Protein AF-A0A392T1E4-F1 (afdb_monomer_lite)

Structure (mmCIF, N/CA/C/O backbone):
data_AF-A0A392T1E4-F1
#
_entry.id   AF-A0A392T1E4-F1
#
loop_
_atom_site.group_PDB
_atom_site.id
_atom_site.type_symbol
_atom_site.label_atom_id
_atom_site.label_alt_id
_atom_site.label_comp_id
_atom_site.label_asym_id
_atom_site.label_entity_id
_atom_site.label_seq_id
_atom_site.pdbx_PDB_ins_code
_atom_site.Cartn_x
_atom_site.Cartn_y
_atom_site.Cartn_z
_atom_site.occupancy
_atom_site.B_iso_or_equiv
_atom_site.auth_seq_id
_atom_site.auth_comp_id
_atom_site.auth_asym_id
_atom_site.auth_atom_id
_atom_site.pdbx_PDB_model_num
ATOM 1 N N . MET A 1 1 ? 8.448 -4.005 -10.873 1.00 94.06 1 MET A N 1
ATOM 2 C CA . MET A 1 1 ? 9.403 -3.457 -9.879 1.00 94.06 1 MET A CA 1
ATOM 3 C C . MET A 1 1 ? 8.723 -3.458 -8.523 1.00 94.06 1 MET A C 1
ATOM 5 O O . MET A 1 1 ? 7.529 -3.194 -8.480 1.00 94.06 1 MET A O 1
ATOM 9 N N . ILE A 1 2 ? 9.452 -3.768 -7.449 1.00 96.56 2 ILE A N 1
ATOM 10 C CA . ILE A 1 2 ? 8.936 -3.706 -6.076 1.00 96.56 2 ILE A CA 1
ATOM 11 C C . ILE A 1 2 ? 9.600 -2.520 -5.379 1.00 96.56 2 ILE A C 1
ATOM 13 O O . ILE A 1 2 ? 10.826 -2.418 -5.384 1.00 96.56 2 ILE A O 1
ATOM 17 N N . TYR A 1 3 ? 8.793 -1.627 -4.816 1.00 96.75 3 TYR A N 1
ATOM 18 C CA . TYR A 1 3 ? 9.241 -0.584 -3.903 1.00 96.75 3 TYR A CA 1
ATOM 19 C C . TYR A 1 3 ? 9.095 -1.067 -2.459 1.00 96.75 3 TYR A C 1
ATOM 21 O O . TYR A 1 3 ? 8.083 -1.682 -2.120 1.00 96.75 3 TYR A O 1
ATOM 29 N N . LEU A 1 4 ? 10.101 -0.778 -1.632 1.00 97.44 4 LEU A N 1
ATOM 30 C CA . LEU A 1 4 ? 10.113 -1.026 -0.192 1.00 97.44 4 LEU A CA 1
ATOM 31 C C . LEU A 1 4 ? 10.730 0.187 0.506 1.00 97.44 4 LEU A C 1
ATOM 33 O O . LEU A 1 4 ? 11.817 0.627 0.117 1.00 97.44 4 LEU A O 1
ATOM 37 N N . ASP A 1 5 ? 10.062 0.691 1.539 1.00 97.56 5 ASP A N 1
ATOM 38 C CA . ASP A 1 5 ? 10.619 1.714 2.418 1.00 97.56 5 ASP A CA 1
ATOM 39 C C . ASP A 1 5 ? 11.887 1.216 3.127 1.00 97.56 5 ASP A C 1
ATOM 41 O O . ASP A 1 5 ? 12.077 0.026 3.396 1.00 97.56 5 ASP A O 1
ATOM 45 N N . GLY A 1 6 ? 12.776 2.158 3.454 1.00 97.62 6 GLY A N 1
ATOM 46 C CA . GLY A 1 6 ? 14.067 1.862 4.083 1.00 97.62 6 GLY A CA 1
ATOM 47 C C . GLY A 1 6 ? 13.975 1.309 5.511 1.00 97.62 6 GLY A C 1
ATOM 48 O O . GLY A 1 6 ? 14.983 0.846 6.040 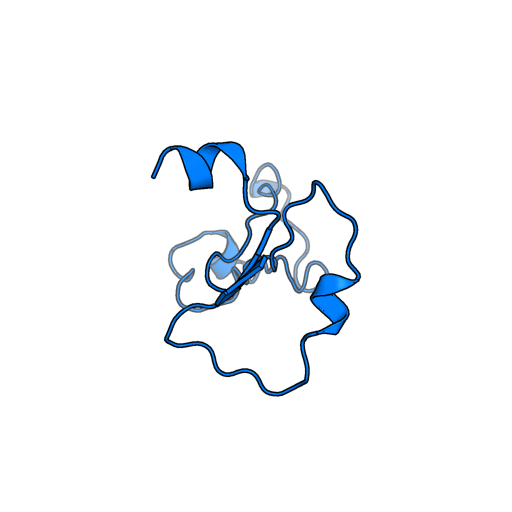1.00 97.62 6 GLY A O 1
ATOM 49 N N . ASP A 1 7 ? 12.799 1.360 6.134 1.00 96.25 7 ASP A N 1
ATOM 50 C CA . ASP A 1 7 ? 12.504 0.830 7.467 1.00 96.25 7 ASP A CA 1
ATOM 51 C C . ASP A 1 7 ? 11.700 -0.486 7.440 1.00 96.25 7 ASP A C 1
ATOM 53 O O . ASP A 1 7 ? 11.282 -0.977 8.491 1.00 96.25 7 ASP A O 1
ATOM 57 N N . ILE A 1 8 ? 11.536 -1.110 6.267 1.00 96.12 8 ILE A N 1
ATOM 58 C CA . ILE A 1 8 ? 10.888 -2.419 6.132 1.00 96.12 8 ILE A CA 1
ATOM 59 C C . ILE A 1 8 ? 11.881 -3.561 6.357 1.00 96.12 8 ILE A C 1
ATOM 61 O O . ILE A 1 8 ? 12.972 -3.608 5.788 1.00 96.12 8 ILE A O 1
ATOM 65 N N . GLN A 1 9 ? 11.444 -4.558 7.129 1.00 96.88 9 GLN A N 1
ATOM 66 C CA . GLN A 1 9 ? 12.101 -5.857 7.230 1.00 96.88 9 GLN A CA 1
ATOM 67 C C . GLN A 1 9 ? 11.264 -6.932 6.525 1.00 96.88 9 GLN A C 1
ATOM 69 O O . GLN A 1 9 ? 10.075 -7.087 6.797 1.00 96.88 9 GLN A O 1
ATOM 74 N N . VAL A 1 10 ? 11.900 -7.702 5.640 1.00 96.31 10 VAL A N 1
ATOM 75 C CA . VAL A 1 10 ? 11.269 -8.798 4.892 1.00 96.31 10 VAL A CA 1
ATOM 76 C C . VAL A 1 10 ? 11.606 -10.130 5.566 1.00 96.31 10 VAL A C 1
ATOM 78 O O . VAL A 1 10 ? 12.778 -10.444 5.768 1.00 96.31 10 VAL A O 1
ATOM 81 N N . PHE A 1 11 ? 10.581 -10.903 5.932 1.00 96.75 11 PHE A N 1
ATOM 82 C CA . PHE A 1 11 ? 10.734 -12.161 6.680 1.00 96.75 11 PHE A CA 1
ATOM 83 C C . PHE A 1 11 ? 10.651 -13.423 5.809 1.00 96.75 11 PHE A C 1
ATOM 85 O O . PHE A 1 11 ? 11.105 -14.482 6.237 1.00 96.75 11 PHE A O 1
ATOM 92 N N . GLU A 1 12 ? 10.104 -13.322 4.596 1.00 97.00 12 GLU A N 1
ATOM 93 C CA . GLU A 1 12 ? 9.904 -14.444 3.670 1.00 97.00 12 GLU A CA 1
ATOM 94 C C . GLU A 1 12 ? 10.281 -14.050 2.236 1.00 97.00 12 GLU A C 1
ATOM 96 O O . GLU A 1 12 ? 10.454 -12.871 1.930 1.00 97.00 12 GLU A O 1
ATOM 101 N N . ASN A 1 13 ? 10.432 -15.030 1.343 1.00 96.44 13 ASN A N 1
ATOM 102 C CA . ASN A 1 13 ? 10.702 -14.748 -0.066 1.00 96.44 13 ASN A CA 1
ATOM 103 C C . ASN A 1 13 ? 9.478 -14.073 -0.719 1.00 96.44 13 ASN A C 1
ATOM 105 O O . ASN A 1 13 ? 8.358 -14.581 -0.646 1.00 96.44 13 ASN A O 1
ATOM 109 N N . ILE A 1 14 ? 9.716 -12.945 -1.390 1.00 96.94 14 ILE A N 1
ATOM 110 C CA . ILE A 1 14 ? 8.685 -12.130 -2.046 1.00 96.94 14 ILE A CA 1
ATOM 111 C C . ILE A 1 14 ? 8.740 -12.185 -3.583 1.00 96.94 14 ILE A C 1
ATOM 113 O O . ILE A 1 14 ? 8.056 -11.409 -4.241 1.00 96.94 14 ILE A O 1
ATOM 117 N N . ASP A 1 15 ? 9.522 -13.091 -4.176 1.00 96.44 15 ASP A N 1
ATOM 118 C CA . ASP A 1 15 ? 9.702 -13.183 -5.634 1.00 96.44 15 ASP A CA 1
ATOM 119 C C . ASP A 1 15 ? 8.398 -13.537 -6.353 1.00 96.44 15 ASP A C 1
ATOM 121 O O . ASP A 1 15 ? 8.160 -13.078 -7.465 1.00 96.44 15 ASP A O 1
ATOM 125 N N . HIS A 1 16 ? 7.512 -14.282 -5.687 1.00 96.12 16 HIS A N 1
ATOM 126 C CA . HIS A 1 16 ? 6.178 -14.617 -6.194 1.00 96.12 16 HIS A CA 1
ATOM 127 C C . HIS A 1 16 ? 5.329 -13.377 -6.532 1.00 96.12 16 HIS A C 1
ATOM 129 O O . HIS A 1 16 ? 4.364 -13.467 -7.285 1.00 96.12 16 HIS A O 1
ATOM 135 N N . LEU A 1 17 ? 5.674 -12.199 -5.998 1.00 96.62 17 LEU A N 1
ATOM 136 C CA . LEU A 1 17 ? 5.003 -10.947 -6.340 1.00 96.62 17 LEU A CA 1
ATOM 137 C C . LEU A 1 17 ? 5.309 -10.477 -7.771 1.00 96.62 17 LEU A C 1
ATOM 139 O O . LEU A 1 17 ? 4.573 -9.646 -8.299 1.00 96.62 17 LEU A O 1
ATOM 143 N N . PHE A 1 18 ? 6.359 -11.001 -8.410 1.00 95.25 18 PHE A N 1
ATOM 144 C CA . PHE A 1 18 ? 6.636 -10.772 -9.830 1.00 95.25 18 PHE A CA 1
ATOM 145 C C . PHE A 1 18 ? 5.773 -11.629 -10.763 1.00 95.25 18 PHE A C 1
ATOM 147 O O . PHE A 1 18 ? 5.706 -11.320 -11.947 1.00 95.25 18 PHE A O 1
ATOM 154 N N . ASP A 1 19 ? 5.088 -12.655 -10.248 1.00 96.50 19 ASP A N 1
ATOM 155 C CA . ASP A 1 19 ? 4.158 -13.478 -11.035 1.00 96.50 19 ASP A CA 1
ATOM 156 C C . ASP A 1 19 ? 2.771 -12.815 -11.185 1.00 96.50 19 ASP A C 1
ATOM 158 O O . ASP A 1 19 ? 1.875 -13.360 -11.837 1.00 96.50 19 ASP A O 1
ATOM 162 N N . LEU A 1 20 ? 2.564 -11.649 -10.557 1.00 95.56 20 LEU A N 1
ATOM 163 C CA . LEU A 1 20 ? 1.339 -10.866 -10.692 1.00 95.56 20 LEU A CA 1
ATOM 164 C C . LEU A 1 20 ? 1.202 -10.303 -12.121 1.00 95.56 20 LEU A C 1
ATOM 166 O O . LEU A 1 20 ? 2.207 -9.935 -12.724 1.00 95.56 20 LEU A O 1
ATOM 170 N N . PRO A 1 21 ? -0.027 -10.204 -12.665 1.00 96.06 21 PRO A N 1
ATOM 171 C CA . PRO A 1 21 ? -0.255 -9.643 -13.995 1.00 96.06 21 PRO A CA 1
ATOM 172 C C . PRO A 1 21 ? 0.321 -8.233 -14.202 1.00 96.06 21 PRO A C 1
ATOM 174 O O . PRO A 1 21 ? 0.265 -7.380 -13.317 1.00 96.06 21 PRO A O 1
ATOM 177 N N . ASP A 1 22 ? 0.801 -7.975 -15.417 1.00 92.88 22 ASP A N 1
ATOM 178 C CA . ASP A 1 22 ? 1.282 -6.658 -15.846 1.00 92.88 22 ASP A CA 1
ATOM 179 C C . ASP A 1 22 ? 0.149 -5.612 -15.933 1.00 92.88 22 ASP A C 1
ATOM 181 O O . ASP A 1 22 ? -1.036 -5.944 -15.902 1.00 92.88 22 ASP A O 1
ATOM 185 N N . ASP A 1 23 ? 0.525 -4.335 -16.065 1.00 91.62 23 ASP A N 1
ATOM 186 C CA . ASP A 1 23 ? -0.356 -3.161 -16.197 1.00 91.62 23 ASP A CA 1
ATOM 187 C C . ASP A 1 23 ? -1.227 -2.82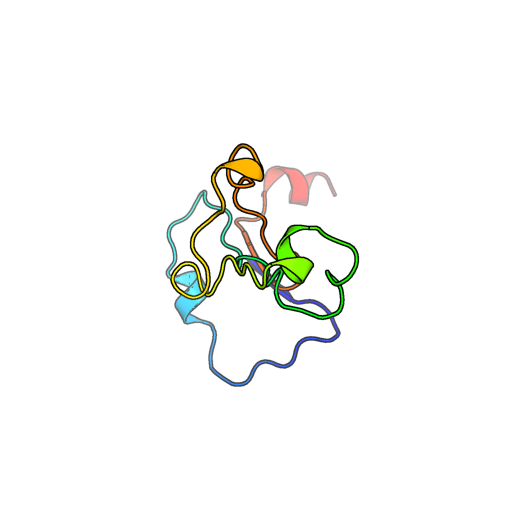3 -14.966 1.00 91.62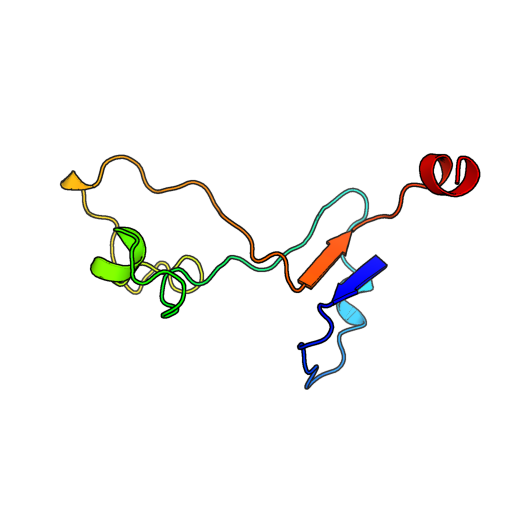 23 ASP A C 1
ATOM 189 O O . ASP A 1 23 ? -2.158 -2.014 -15.044 1.00 91.62 23 ASP A O 1
ATOM 193 N N . TYR A 1 24 ? -0.886 -3.365 -13.793 1.00 94.75 24 TYR A N 1
ATOM 194 C CA . TYR A 1 24 ? -1.532 -3.047 -12.516 1.00 94.75 24 TYR A CA 1
ATOM 195 C C . TYR A 1 24 ? -0.570 -2.437 -11.490 1.00 94.75 24 TYR A C 1
ATOM 197 O O . TYR A 1 24 ? 0.649 -2.609 -11.528 1.00 94.75 24 TYR A O 1
ATOM 205 N N . PHE A 1 25 ? -1.160 -1.726 -10.527 1.00 95.62 25 PHE A N 1
ATOM 206 C CA . PHE A 1 25 ? -0.491 -1.275 -9.312 1.00 95.62 25 PHE A CA 1
ATOM 207 C C . PHE A 1 25 ? -0.988 -2.115 -8.137 1.00 95.62 25 PHE A C 1
ATOM 209 O O . PHE A 1 25 ? -2.173 -2.070 -7.797 1.00 95.62 25 PHE A O 1
ATOM 216 N N . TYR A 1 26 ? -0.089 -2.876 -7.517 1.00 97.06 26 TYR A N 1
ATOM 217 C CA . TYR A 1 26 ? -0.410 -3.726 -6.375 1.00 97.06 26 TYR A CA 1
ATOM 218 C C . TYR A 1 26 ? 0.153 -3.119 -5.102 1.00 97.06 26 TYR A C 1
ATOM 220 O O . TYR A 1 26 ? 1.346 -2.849 -5.011 1.00 97.06 26 TYR A O 1
ATOM 228 N N . ALA A 1 27 ? -0.696 -2.943 -4.099 1.00 96.62 27 ALA A N 1
ATOM 229 C CA . ALA A 1 27 ? -0.298 -2.442 -2.795 1.00 96.62 27 ALA A CA 1
ATOM 230 C C . ALA A 1 27 ? -1.140 -3.093 -1.701 1.00 96.62 27 ALA A C 1
ATOM 232 O O . ALA A 1 27 ? -2.198 -3.677 -1.958 1.00 96.62 27 ALA A O 1
ATOM 233 N N . VAL A 1 28 ? -0.666 -2.978 -0.467 1.00 94.50 28 VAL A N 1
ATOM 234 C CA . VAL A 1 28 ? -1.371 -3.501 0.700 1.00 94.50 28 VAL A CA 1
ATOM 235 C C . VAL A 1 28 ? -2.352 -2.450 1.207 1.00 94.50 28 VAL A C 1
ATOM 237 O O . VAL A 1 28 ? -2.033 -1.269 1.294 1.00 94.50 28 VAL A O 1
ATOM 240 N N . MET A 1 29 ? -3.562 -2.872 1.563 1.00 95.31 29 MET A N 1
ATOM 241 C CA . MET A 1 29 ? -4.557 -2.014 2.210 1.00 95.31 29 MET A CA 1
ATOM 242 C C . MET A 1 29 ? -4.031 -1.476 3.546 1.00 95.31 29 MET A C 1
ATOM 244 O O . MET A 1 29 ? -3.499 -2.240 4.345 1.00 95.31 29 MET A O 1
ATOM 248 N N . ASP A 1 30 ? -4.230 -0.194 3.834 1.00 94.69 30 ASP A N 1
ATOM 249 C CA . ASP A 1 30 ? -3.773 0.411 5.090 1.00 94.69 30 ASP A CA 1
ATOM 250 C C . ASP A 1 30 ? -4.591 -0.098 6.305 1.00 94.69 30 ASP A C 1
ATOM 252 O O . ASP A 1 30 ? -5.811 -0.311 6.202 1.00 94.69 30 ASP A O 1
ATOM 256 N N . CYS A 1 31 ? -3.949 -0.291 7.465 1.00 93.88 31 CYS A N 1
ATOM 257 C CA . CYS A 1 31 ? -4.620 -0.630 8.729 1.00 93.88 31 CYS A CA 1
ATOM 258 C C . CYS A 1 31 ? -4.978 0.661 9.462 1.00 93.88 31 CYS A C 1
ATOM 260 O O . CYS A 1 31 ? -4.248 1.165 10.309 1.00 93.88 31 CYS A O 1
ATOM 262 N N . PHE A 1 32 ? -6.206 1.134 9.244 1.00 93.56 32 PHE A N 1
ATOM 263 C CA . PHE A 1 32 ? -6.800 2.197 10.068 1.00 93.56 32 PHE A CA 1
ATOM 264 C C . PHE A 1 32 ? -6.929 1.841 11.557 1.00 93.56 32 PHE A C 1
ATOM 266 O O . PHE A 1 32 ? -7.272 2.696 12.368 1.00 93.56 32 PHE A O 1
ATOM 273 N N . CYS A 1 33 ? -6.645 0.590 11.924 1.00 92.75 33 CYS A N 1
ATOM 274 C CA . CYS A 1 33 ? -6.500 0.145 13.298 1.00 92.75 33 CYS A CA 1
ATOM 275 C C . CYS A 1 33 ? -5.164 0.515 13.958 1.00 92.75 33 CYS A C 1
ATOM 277 O O . CYS A 1 33 ? -5.029 0.310 15.165 1.00 92.75 33 CYS A O 1
ATOM 279 N N . GLU A 1 34 ? -4.180 1.021 13.213 1.00 94.12 34 GLU A N 1
ATOM 280 C CA . GLU A 1 34 ? -2.894 1.418 13.777 1.00 94.12 34 GLU A CA 1
ATOM 281 C C . GLU A 1 34 ? -2.967 2.752 14.515 1.00 94.12 34 GLU A C 1
ATOM 283 O O . GLU A 1 34 ? -3.739 3.652 14.187 1.00 94.12 34 GLU A O 1
ATOM 288 N N . LYS A 1 35 ? -2.100 2.916 15.517 1.00 94.00 35 LYS A N 1
ATOM 289 C CA . LYS A 1 35 ? -2.059 4.113 16.369 1.00 94.00 35 LYS A CA 1
ATOM 290 C C . LYS A 1 35 ? -1.765 5.403 15.590 1.00 94.00 35 LYS A C 1
ATOM 292 O O . LYS A 1 35 ? -2.199 6.478 16.012 1.00 94.00 35 LYS A O 1
ATOM 297 N N . THR A 1 36 ? -1.064 5.310 14.464 1.00 93.00 36 THR A N 1
ATOM 298 C CA . THR A 1 36 ? -0.835 6.406 13.502 1.00 93.00 36 THR A CA 1
ATOM 299 C C . THR A 1 36 ? -2.153 7.049 13.052 1.00 93.00 36 THR A C 1
ATOM 301 O O . THR A 1 36 ? -2.253 8.273 12.957 1.00 93.00 36 THR A O 1
ATOM 304 N N . TRP A 1 37 ? -3.211 6.247 12.929 1.00 94.19 37 TRP A N 1
ATOM 305 C CA . TRP A 1 37 ? -4.556 6.667 12.545 1.00 94.19 37 TRP A CA 1
ATOM 306 C C . TRP A 1 37 ? -5.454 7.084 13.720 1.00 94.19 37 TRP A C 1
ATOM 308 O O . TRP A 1 37 ? -6.631 7.375 13.513 1.00 94.19 37 TRP A O 1
ATOM 318 N N . SER A 1 38 ? -4.926 7.190 14.946 1.00 94.94 38 SER A N 1
ATOM 319 C CA . SER A 1 38 ? -5.712 7.419 16.179 1.00 94.94 38 SER A CA 1
ATOM 320 C C . SER A 1 38 ? -6.609 8.660 16.196 1.00 94.94 38 SER A C 1
ATOM 322 O O . SER A 1 38 ? -7.603 8.718 16.925 1.00 94.94 38 SER A O 1
ATOM 324 N N . HIS A 1 39 ? -6.284 9.651 15.374 1.00 93.81 39 HIS A N 1
ATOM 325 C CA . HIS A 1 39 ? -7.050 10.882 15.229 1.00 93.81 39 HIS A CA 1
ATOM 326 C C . HIS A 1 39 ? -8.296 10.717 14.339 1.00 93.81 39 HIS A C 1
ATOM 328 O O . HIS A 1 39 ? -9.203 11.552 14.391 1.00 93.81 39 HIS A O 1
ATOM 334 N N . THR A 1 40 ? -8.378 9.641 13.555 1.00 91.88 40 THR A N 1
ATOM 335 C CA . THR A 1 40 ? -9.443 9.430 12.572 1.00 91.88 40 THR A CA 1
ATOM 336 C C . THR A 1 40 ? -10.694 8.774 13.164 1.00 91.88 40 THR A C 1
ATOM 338 O O . THR A 1 40 ? -10.607 8.015 14.135 1.00 91.88 40 THR A O 1
ATOM 341 N N . PRO A 1 41 ? -11.887 9.034 12.596 1.00 90.69 41 PRO A N 1
ATOM 342 C CA . PRO A 1 41 ? -13.119 8.352 12.998 1.00 90.69 41 PRO A CA 1
ATOM 343 C C . PRO A 1 41 ? -13.045 6.825 12.851 1.00 90.69 41 PRO A C 1
ATOM 345 O O . PRO A 1 41 ? -13.562 6.109 13.703 1.00 90.69 41 PRO A O 1
ATOM 348 N N . GLN A 1 42 ? -12.361 6.336 11.813 1.00 91.50 42 GLN A N 1
ATOM 349 C CA . GLN A 1 42 ? -12.153 4.919 11.514 1.00 91.50 42 GLN A CA 1
ATOM 350 C C . GLN A 1 42 ? -11.472 4.197 12.681 1.00 91.50 42 GLN A C 1
ATOM 352 O O . GLN A 1 42 ? -11.980 3.186 13.165 1.00 91.50 42 GLN A O 1
ATOM 357 N N . TYR A 1 43 ? -10.370 4.759 13.186 1.00 93.19 43 TYR A N 1
ATOM 358 C CA . TYR A 1 43 ? -9.662 4.196 14.332 1.00 93.19 43 TYR A CA 1
ATOM 359 C C . TYR A 1 43 ? -10.537 4.177 15.589 1.00 93.19 43 TYR A C 1
ATOM 361 O O . TYR A 1 43 ? -10.563 3.184 16.314 1.00 93.19 43 TYR A O 1
ATOM 369 N N . LYS A 1 44 ? -11.297 5.255 15.841 1.00 91.75 44 LYS A N 1
ATOM 370 C CA . LYS A 1 44 ? -12.153 5.386 17.036 1.00 91.75 44 LYS A CA 1
ATOM 371 C C . LYS A 1 44 ? -13.229 4.306 17.124 1.00 91.75 44 LYS A C 1
ATOM 373 O O . LYS A 1 44 ? -13.567 3.891 18.227 1.00 91.75 44 LYS A O 1
ATOM 378 N N . ILE A 1 45 ? -13.748 3.853 15.984 1.00 91.81 45 ILE A N 1
ATOM 379 C CA . ILE A 1 45 ? -14.720 2.752 15.923 1.00 91.81 45 ILE A CA 1
ATOM 380 C C . ILE A 1 45 ? -14.054 1.379 15.781 1.00 91.81 45 ILE A C 1
ATOM 382 O O . ILE A 1 45 ? -14.750 0.373 15.730 1.00 91.81 45 ILE A O 1
ATOM 386 N N . GLY A 1 46 ? -12.720 1.318 15.707 1.00 91.62 46 GLY A N 1
ATOM 387 C CA . GLY A 1 46 ? -11.965 0.081 15.514 1.00 91.62 46 GLY A CA 1
ATOM 388 C C . GLY A 1 46 ? -12.055 -0.498 14.099 1.00 91.62 46 GLY A C 1
ATOM 389 O O . GLY A 1 46 ? -11.755 -1.680 13.913 1.00 91.62 46 GLY A O 1
ATOM 390 N N . TYR A 1 47 ? -12.466 0.305 13.112 1.00 92.31 47 TYR A N 1
ATOM 391 C CA . TYR A 1 47 ? -12.546 -0.109 11.715 1.00 92.31 47 TYR A CA 1
ATOM 392 C C . TYR A 1 47 ? -11.147 -0.359 11.143 1.00 92.31 47 TYR A C 1
ATOM 394 O O . TYR A 1 47 ? -10.230 0.441 11.321 1.00 92.31 47 TYR A O 1
ATOM 402 N N . CYS A 1 48 ? -10.999 -1.461 10.411 1.00 92.81 48 CYS A N 1
ATOM 403 C CA . CYS A 1 48 ? -9.778 -1.807 9.700 1.00 92.81 48 CYS A CA 1
ATOM 404 C C . CYS A 1 48 ? -10.112 -2.373 8.321 1.00 92.81 48 CYS A C 1
ATOM 406 O O . CYS A 1 48 ? -10.943 -3.271 8.204 1.00 92.81 48 CYS A O 1
ATOM 408 N N . GLN A 1 49 ? -9.418 -1.899 7.286 1.00 92.38 49 GLN A N 1
ATOM 409 C CA . GLN A 1 49 ? -9.610 -2.390 5.920 1.00 92.38 49 GLN A CA 1
ATOM 410 C C . GLN A 1 49 ? -9.065 -3.810 5.724 1.00 92.38 49 GLN A C 1
ATOM 412 O O . GLN A 1 49 ? -9.618 -4.560 4.929 1.00 92.38 49 GLN A O 1
ATOM 417 N N . GLN A 1 50 ? -8.026 -4.189 6.475 1.00 92.06 50 GLN A N 1
ATOM 418 C CA . GLN A 1 50 ? -7.485 -5.552 6.489 1.00 92.06 50 GLN A CA 1
ATOM 419 C C . GLN A 1 50 ? -8.334 -6.525 7.327 1.00 92.06 50 GLN A C 1
ATOM 421 O O . GLN A 1 50 ? -8.198 -7.737 7.192 1.00 92.06 50 GLN A O 1
ATOM 426 N N . CYS A 1 51 ? -9.224 -6.016 8.188 1.00 91.25 51 CYS A N 1
ATOM 427 C CA . CYS A 1 51 ? -10.130 -6.824 9.010 1.00 91.25 51 CYS A CA 1
ATOM 428 C C . CYS A 1 51 ? -11.576 -6.311 8.885 1.00 91.25 51 CYS A C 1
ATOM 430 O O . CYS A 1 51 ? -12.131 -5.813 9.871 1.00 91.25 51 CYS A O 1
ATOM 432 N N . PRO A 1 52 ? -12.195 -6.412 7.692 1.00 84.50 52 PRO A N 1
ATOM 433 C CA . PRO A 1 52 ? -13.508 -5.827 7.422 1.00 84.50 52 PRO A CA 1
ATOM 434 C C . PRO A 1 52 ? -14.623 -6.410 8.303 1.00 84.50 52 PRO A C 1
ATOM 436 O O . PRO A 1 52 ? -15.585 -5.708 8.598 1.00 84.50 52 PRO A O 1
ATOM 439 N N . ASP A 1 53 ? -14.473 -7.650 8.773 1.00 87.56 53 ASP A N 1
ATOM 440 C CA . ASP A 1 53 ? -15.475 -8.328 9.604 1.00 87.56 53 ASP A CA 1
ATOM 441 C C . ASP A 1 53 ? -15.407 -7.942 11.086 1.00 87.56 53 ASP A C 1
ATOM 443 O O . ASP A 1 53 ? -16.332 -8.221 11.848 1.00 87.56 53 ASP A O 1
ATOM 447 N N . LYS A 1 54 ? -14.322 -7.282 11.515 1.00 88.75 54 LYS A N 1
ATOM 448 C CA . LYS A 1 54 ? -14.112 -6.910 12.922 1.00 88.75 54 LYS A CA 1
ATOM 449 C C . LYS A 1 54 ? -15.154 -5.904 13.406 1.00 88.75 54 LYS A C 1
ATOM 451 O O . LYS A 1 54 ? -15.568 -5.955 14.561 1.00 88.75 54 LYS A O 1
ATOM 456 N N . VAL A 1 55 ? -15.545 -4.976 12.534 1.00 88.75 55 VAL A N 1
ATOM 457 C CA . VAL A 1 55 ? -16.501 -3.908 12.834 1.00 88.75 55 VAL A CA 1
ATOM 458 C C . VAL A 1 55 ? -17.371 -3.670 11.611 1.00 88.75 55 VAL A C 1
ATOM 460 O O . VAL A 1 55 ? -16.871 -3.343 10.536 1.00 88.75 55 VAL A O 1
ATOM 463 N N . GLN A 1 56 ? -18.683 -3.779 11.798 1.00 87.94 56 GLN A N 1
ATOM 464 C CA . GLN A 1 56 ? -19.655 -3.378 10.786 1.00 87.94 56 GLN A CA 1
ATOM 465 C C . GLN A 1 56 ? -19.678 -1.852 10.672 1.00 87.94 56 GLN A C 1
ATOM 467 O O . GLN A 1 56 ? -19.725 -1.153 11.685 1.00 87.94 56 GLN A O 1
ATOM 472 N N . TRP A 1 57 ? -19.631 -1.333 9.442 1.00 89.00 57 TRP A N 1
ATOM 473 C CA . TRP A 1 57 ? -19.620 0.111 9.210 1.00 89.00 57 TRP A CA 1
ATOM 474 C C . TRP A 1 57 ? -20.932 0.740 9.717 1.00 89.00 57 TRP A C 1
ATOM 476 O O . TRP A 1 57 ? -21.998 0.351 9.232 1.00 89.00 57 TRP A O 1
ATOM 486 N N . PRO A 1 58 ? -20.894 1.682 10.679 1.00 88.56 58 PRO A N 1
ATOM 487 C CA . PRO A 1 58 ? -22.111 2.258 11.245 1.00 88.56 58 PRO A CA 1
ATOM 488 C C . PRO A 1 58 ? -22.905 3.054 10.201 1.00 88.56 58 PRO A C 1
ATOM 490 O O . PRO A 1 58 ? -22.325 3.832 9.445 1.00 88.56 58 PRO A O 1
ATOM 493 N N . SER A 1 59 ? -24.237 2.926 10.199 1.00 87.50 59 SER A N 1
ATOM 494 C CA . SER A 1 59 ? -25.126 3.692 9.303 1.00 87.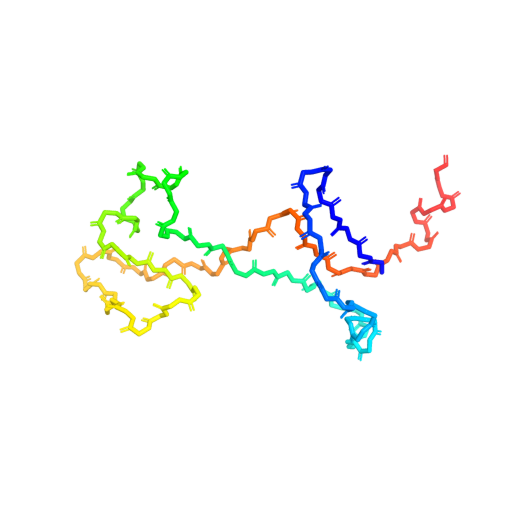50 59 SER A CA 1
ATOM 495 C C . SER A 1 59 ? -24.972 5.204 9.469 1.00 87.50 59 SER A C 1
ATOM 497 O O . SER A 1 59 ? -25.064 5.957 8.502 1.00 87.50 59 SER A O 1
ATOM 499 N N . ASP A 1 60 ? -24.686 5.638 10.695 1.00 89.88 60 ASP A N 1
ATOM 500 C CA . ASP A 1 60 ? -24.652 7.050 11.075 1.00 89.88 60 ASP A CA 1
ATOM 501 C C . ASP A 1 60 ? -23.297 7.711 10.751 1.00 89.88 60 ASP A C 1
ATOM 503 O O . ASP A 1 60 ? -23.121 8.910 10.951 1.00 89.88 60 ASP A O 1
ATOM 507 N N . PHE A 1 61 ? -22.330 6.940 10.235 1.00 86.38 61 PHE A N 1
ATOM 508 C CA . PHE A 1 61 ? -20.986 7.406 9.862 1.00 86.38 61 PHE A CA 1
ATOM 509 C C . PHE A 1 61 ? -20.870 7.835 8.391 1.00 86.38 61 PHE A C 1
ATOM 511 O O . PHE A 1 61 ? -19.779 8.166 7.923 1.00 86.38 61 PHE A O 1
ATOM 518 N N . GLY A 1 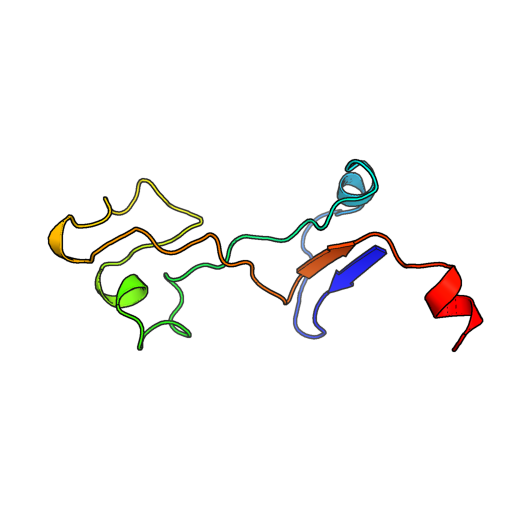62 ? -21.986 7.849 7.658 1.00 88.12 62 GLY A N 1
ATOM 519 C CA . GLY A 1 62 ? -21.998 8.138 6.227 1.00 88.12 62 GLY A CA 1
ATOM 520 C C . GLY A 1 62 ? -21.456 6.970 5.394 1.00 88.12 62 GLY A C 1
ATOM 521 O O . GLY A 1 62 ? -21.425 5.831 5.867 1.00 88.12 62 GLY A O 1
ATOM 522 N N . PRO A 1 63 ? -21.057 7.209 4.132 1.00 89.31 63 PRO A N 1
ATOM 523 C CA . PRO A 1 63 ? -20.553 6.146 3.273 1.00 89.31 63 PRO A CA 1
ATOM 524 C C . PRO A 1 63 ? -19.228 5.586 3.800 1.00 89.31 63 PRO A C 1
ATOM 526 O O . PRO A 1 63 ? -18.384 6.315 4.324 1.00 89.31 63 PRO A O 1
ATOM 529 N N . LYS A 1 64 ? -19.032 4.280 3.609 1.00 88.00 64 LYS A N 1
ATOM 530 C CA . LYS A 1 64 ? -17.756 3.617 3.887 1.00 88.00 64 LYS A CA 1
ATOM 531 C C . LYS A 1 64 ? -16.644 4.290 3.065 1.00 88.00 64 LYS A C 1
ATOM 533 O O . LYS A 1 64 ? -16.863 4.539 1.876 1.00 88.00 64 LYS A O 1
ATOM 538 N N . PRO A 1 65 ? -15.475 4.594 3.660 1.00 87.06 65 PRO A N 1
ATOM 539 C CA . PRO A 1 65 ? -14.386 5.231 2.937 1.00 87.06 65 PRO A CA 1
ATOM 540 C C .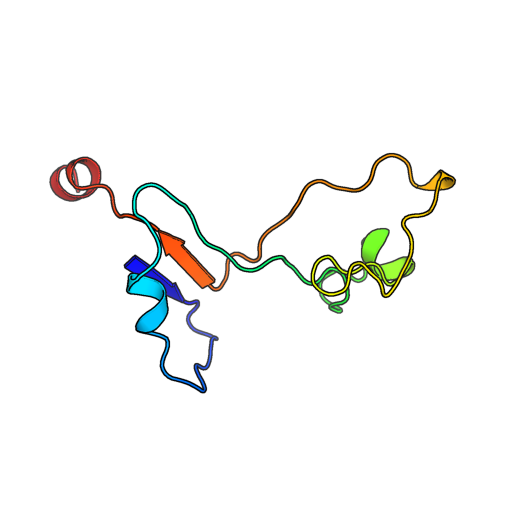 PRO A 1 65 ? -13.936 4.355 1.760 1.00 87.06 65 PRO A C 1
ATOM 542 O O . PRO A 1 65 ? -14.001 3.122 1.860 1.00 87.06 65 PRO A O 1
ATOM 545 N N . PRO A 1 66 ? -13.469 4.974 0.660 1.00 90.94 66 PRO A N 1
ATOM 546 C CA . PRO A 1 66 ? -12.835 4.235 -0.419 1.00 90.94 66 PRO A CA 1
ATOM 547 C C . PRO A 1 66 ? -11.591 3.512 0.101 1.00 90.94 66 PRO A C 1
ATOM 549 O O . PRO A 1 66 ? -11.020 3.880 1.130 1.00 90.94 66 PRO A O 1
ATOM 552 N N . LEU A 1 67 ? -11.179 2.480 -0.629 1.00 92.25 67 LEU A N 1
ATOM 553 C CA . LEU A 1 67 ? -9.988 1.713 -0.298 1.00 92.25 67 LEU A CA 1
ATOM 554 C C . LEU A 1 67 ? -8.753 2.623 -0.309 1.00 92.25 67 LEU A C 1
ATOM 556 O O . LEU A 1 67 ? -8.492 3.303 -1.300 1.00 92.25 67 LEU A O 1
ATOM 560 N N . TYR A 1 68 ? -8.008 2.621 0.795 1.00 93.81 68 TYR A N 1
ATOM 561 C CA . TYR A 1 68 ? -6.762 3.366 0.944 1.00 93.81 68 TYR A CA 1
ATOM 562 C C . TYR A 1 68 ? -5.593 2.401 1.136 1.00 93.81 68 TYR A C 1
ATOM 564 O O . TYR A 1 68 ? -5.657 1.525 1.999 1.00 93.81 68 TYR A O 1
ATOM 572 N N . PHE A 1 69 ? -4.542 2.525 0.333 1.00 95.94 69 PHE A N 1
ATOM 573 C CA . PHE A 1 69 ? -3.386 1.632 0.400 1.00 95.94 69 PHE A CA 1
ATOM 574 C C . PHE A 1 69 ? -2.252 2.246 1.230 1.00 95.94 69 PHE A C 1
ATOM 576 O O . PHE A 1 69 ? -2.125 3.464 1.329 1.00 95.94 69 PHE A O 1
ATOM 583 N N . ASN A 1 70 ? -1.430 1.387 1.824 1.00 94.94 70 ASN A N 1
ATOM 584 C CA . ASN A 1 70 ? -0.186 1.751 2.480 1.00 94.94 70 ASN A CA 1
ATOM 585 C C . ASN A 1 70 ? 0.907 1.972 1.422 1.00 94.94 70 ASN A C 1
ATOM 587 O O . ASN A 1 70 ? 1.078 1.149 0.525 1.00 94.94 70 ASN A O 1
ATOM 591 N N . ALA A 1 71 ? 1.646 3.075 1.530 1.00 95.56 71 ALA A N 1
ATOM 592 C CA . ALA A 1 71 ? 2.642 3.466 0.532 1.00 95.56 71 ALA A CA 1
ATOM 593 C C . ALA A 1 71 ? 4.049 2.892 0.773 1.00 95.56 71 ALA A C 1
ATOM 595 O O . ALA A 1 71 ? 4.917 3.097 -0.070 1.00 95.56 71 ALA A O 1
ATOM 596 N N . GLY A 1 72 ? 4.283 2.182 1.882 1.00 95.75 72 GLY A N 1
ATOM 597 C CA . GLY A 1 72 ? 5.618 1.685 2.212 1.00 95.75 72 GLY A CA 1
ATOM 598 C C . GLY A 1 72 ? 6.046 0.477 1.386 1.00 95.75 72 GLY A C 1
ATOM 599 O O . GLY A 1 72 ? 7.236 0.208 1.246 1.00 95.75 72 GLY A O 1
ATOM 600 N N . MET A 1 73 ? 5.095 -0.238 0.784 1.00 96.50 73 MET A N 1
ATOM 601 C CA . MET A 1 73 ? 5.384 -1.336 -0.132 1.00 96.50 73 MET A CA 1
ATOM 602 C C . MET A 1 73 ? 4.364 -1.388 -1.266 1.00 96.50 73 MET A C 1
ATOM 604 O O . MET A 1 73 ? 3.154 -1.376 -1.030 1.00 96.50 73 MET A O 1
ATOM 608 N N . PHE A 1 74 ? 4.858 -1.479 -2.502 1.00 97.31 74 PHE A N 1
ATOM 609 C CA . PHE A 1 74 ? 4.017 -1.694 -3.677 1.00 97.31 74 PHE A CA 1
ATOM 610 C C . PHE A 1 74 ? 4.783 -2.329 -4.841 1.00 97.31 74 PHE A C 1
ATOM 612 O O . PHE A 1 74 ? 6.001 -2.190 -4.972 1.00 97.31 74 PHE A O 1
ATOM 619 N N . VAL A 1 75 ? 4.046 -3.007 -5.719 1.00 97.62 75 VAL A N 1
ATOM 620 C CA . VAL A 1 75 ? 4.529 -3.547 -6.991 1.00 97.62 75 VAL A CA 1
ATOM 621 C C . VAL A 1 75 ? 3.935 -2.720 -8.118 1.00 97.62 75 VAL A C 1
ATOM 623 O O . VAL A 1 75 ? 2.727 -2.488 -8.169 1.00 97.62 75 VAL A O 1
ATOM 626 N N . PHE A 1 76 ? 4.790 -2.271 -9.026 1.00 95.38 76 PHE A N 1
ATOM 627 C CA . PHE A 1 76 ? 4.382 -1.470 -10.171 1.00 95.38 76 PHE A CA 1
ATOM 628 C C . PHE A 1 76 ? 5.231 -1.785 -11.398 1.00 95.38 76 PHE A C 1
ATOM 630 O O . PHE A 1 76 ? 6.390 -2.213 -11.295 1.00 95.38 76 PHE A O 1
ATOM 637 N N . GLN A 1 77 ? 4.667 -1.528 -12.572 1.00 94.25 77 GLN A N 1
ATOM 638 C CA . GLN A 1 77 ? 5.394 -1.596 -13.828 1.00 94.25 77 GLN A CA 1
ATOM 639 C C . GLN A 1 77 ? 6.107 -0.261 -14.088 1.00 94.25 77 GLN A C 1
ATOM 641 O O . GLN A 1 77 ? 5.447 0.777 -14.190 1.00 94.25 77 GLN A O 1
ATOM 646 N N . PRO A 1 78 ? 7.450 -0.242 -14.166 1.00 91.56 78 PRO A N 1
ATOM 647 C CA . PRO A 1 78 ? 8.173 0.974 -14.498 1.00 91.56 78 PRO A CA 1
ATOM 648 C C . PRO A 1 78 ? 7.893 1.382 -15.947 1.00 91.56 78 PRO A C 1
ATOM 650 O O . PRO A 1 78 ? 7.721 0.540 -16.830 1.00 91.56 78 PRO A O 1
ATOM 653 N N . ASN A 1 79 ? 7.884 2.688 -16.201 1.00 90.56 79 ASN A N 1
ATOM 654 C CA . ASN A 1 79 ? 7.673 3.220 -17.538 1.00 90.56 79 ASN A CA 1
ATOM 655 C C . ASN A 1 79 ? 9.014 3.417 -18.263 1.00 90.56 79 ASN A C 1
ATOM 657 O O . ASN A 1 79 ? 9.862 4.196 -17.827 1.00 90.56 79 ASN A O 1
ATOM 661 N N . VAL A 1 80 ? 9.190 2.716 -19.386 1.00 90.81 80 VAL A N 1
ATOM 662 C CA . VAL A 1 80 ? 10.427 2.753 -20.184 1.00 90.81 80 VAL A CA 1
ATOM 663 C C . VAL A 1 80 ? 10.655 4.122 -20.830 1.00 90.81 80 VAL A C 1
ATOM 665 O O . VAL A 1 80 ? 11.791 4.583 -20.874 1.00 90.81 80 VAL A O 1
ATOM 668 N N . ALA A 1 81 ? 9.598 4.798 -21.290 1.00 94.69 81 ALA A N 1
ATOM 669 C CA . ALA A 1 81 ? 9.727 6.135 -21.866 1.00 94.69 81 ALA A CA 1
ATOM 670 C C . ALA A 1 81 ? 10.220 7.136 -20.810 1.00 94.69 81 ALA A C 1
ATOM 672 O O . ALA A 1 81 ? 11.202 7.829 -21.041 1.00 94.69 81 ALA A O 1
ATOM 673 N N . THR A 1 82 ? 9.633 7.112 -19.607 1.00 92.00 82 THR A N 1
ATOM 674 C CA . THR A 1 82 ? 10.097 7.930 -18.475 1.00 92.00 82 THR A CA 1
ATOM 675 C C . THR A 1 82 ? 11.558 7.661 -18.120 1.00 92.00 82 THR A C 1
ATOM 677 O O . THR A 1 82 ? 12.275 8.598 -17.799 1.00 92.00 82 THR A O 1
ATOM 680 N N . TYR A 1 83 ? 12.018 6.408 -18.182 1.00 90.38 83 TYR A N 1
ATOM 681 C CA . TYR A 1 83 ? 13.420 6.076 -17.911 1.00 90.38 83 TYR A CA 1
ATOM 682 C C . TYR A 1 83 ? 14.385 6.659 -18.952 1.00 90.38 83 TYR A C 1
ATOM 684 O O . TYR A 1 83 ? 15.468 7.099 -18.588 1.00 90.38 83 TYR A O 1
ATOM 692 N N . HIS A 1 84 ? 14.011 6.658 -20.232 1.00 94.25 84 HIS A N 1
ATOM 693 C CA . HIS A 1 84 ? 14.854 7.211 -21.294 1.00 94.25 84 HIS A CA 1
ATOM 694 C C . HIS A 1 84 ? 14.910 8.744 -21.305 1.00 94.25 84 HIS A C 1
ATOM 696 O O . HIS A 1 84 ? 15.864 9.298 -21.848 1.00 94.25 84 HIS A O 1
ATOM 702 N N . ASP A 1 85 ? 13.917 9.403 -20.709 1.00 94.12 85 ASP A N 1
ATOM 703 C CA . ASP A 1 85 ? 13.845 10.862 -20.581 1.00 94.12 85 ASP A CA 1
ATOM 704 C C . ASP A 1 85 ? 14.555 11.409 -19.316 1.00 94.12 85 ASP A C 1
ATOM 706 O O . ASP A 1 85 ? 14.580 12.627 -19.115 1.00 94.12 85 ASP A O 1
ATOM 710 N N . LEU A 1 86 ? 15.112 10.534 -18.462 1.00 86.69 86 LEU A N 1
ATOM 711 C CA . LEU A 1 86 ? 15.892 10.869 -17.254 1.00 86.69 86 LEU A CA 1
ATOM 712 C C . LEU A 1 86 ? 17.395 10.984 -17.545 1.00 86.69 86 LEU A C 1
ATOM 714 O O . LEU A 1 86 ? 18.016 11.913 -16.976 1.00 86.69 86 LEU A O 1
#

pLDDT: mean 93.28, std 3.19, range [84.5, 97.62]

Foldseek 3Di:
DKAAAPPDDDDDDPVVVVVDDAPDKFFAFDFCCDPVVVVPPCVVQNHGPVCNPVGPDDPVVPDDDPTDGDPRIMDHDDDPVVVVVD

Secondary structure (DSSP, 8-state):
-EEE-TT----S--GGGGGSPTT--EEEEP-TTSGGGTTSHHHHTT--SS-TTSSPPPGGG-SPPPP-EEEEEEE-PPPHHHHHT-

Radius of gyration: 16.68 Å; chains: 1; bounding box: 41×26×39 Å

Sequence (86 aa):
MIYLDGDIQVFENIDHLFDLPDDYFYAVMDCFCEKTWSHTPQYKIGYCQQCPDKVQWPSDFGPKPPLYFNAGMFVFQPNVATYHDL

InterPro domains:
  IPR002495 Glycosyl transferase, family 8 [PF01501] (1-85)
  IPR029044 Nucleotide-diphospho-sugar transferases [G3DSA:3.90.550.10] (1-86)
  IPR029044 Nucleotide-diphospho-sugar transferases [SSF53448] (1-85)
  IPR050587 GNT1/Glycosyltransferase 8 [PTHR11183] (1-86)

Organism: NCBI:txid97028